Protein AF-A0A7S3HVZ7-F1 (afdb_monomer_lite)

Secondary structure (DSSP, 8-state):
---EEEEEEEEEEEE--SEEEPPS-GGGS-B-SSSBPPSEEEEEEEEEEEESS-EEE--THHHHHHHHTT--TT----SEEEES-EEEEEES-EEE--SS-SEEE-

Sequence (106 aa):
MMPVAQRELHNLTITIDGTILASKRHHFWPHDGGKVAHLFYFAEAHNFTMRGNGTVDGQGYMWWIREYLGTNHHGRPCLIRMDGATNIEFTGIRWMNSPYYHLDIQ

pLDDT: mean 95.93, std 4.03, range [71.19, 98.62]

Structure (mmCIF, N/CA/C/O backbone):
data_AF-A0A7S3HVZ7-F1
#
_entry.id   AF-A0A7S3HVZ7-F1
#
loop_
_atom_site.group_PDB
_atom_site.id
_atom_site.type_symbol
_atom_site.label_atom_id
_atom_site.label_alt_id
_atom_site.label_comp_id
_atom_site.label_asym_id
_atom_site.label_entity_id
_atom_site.label_seq_id
_atom_site.pdbx_PDB_ins_code
_atom_site.Cartn_x
_atom_site.Cartn_y
_atom_site.Cartn_z
_atom_site.occupancy
_atom_site.B_iso_or_equiv
_atom_site.auth_seq_id
_atom_site.auth_comp_id
_atom_site.auth_asym_id
_atom_site.auth_atom_id
_atom_site.pdbx_PDB_model_num
ATOM 1 N N . MET A 1 1 ? -6.573 -6.420 -7.746 1.00 90.56 1 MET A N 1
ATOM 2 C CA . MET A 1 1 ? -7.106 -5.177 -7.160 1.00 90.56 1 MET A CA 1
ATOM 3 C C . MET A 1 1 ? -6.379 -3.983 -7.761 1.00 90.56 1 MET A C 1
ATOM 5 O O . MET A 1 1 ? -5.181 -4.084 -8.015 1.00 90.56 1 MET A O 1
ATOM 9 N N . MET A 1 2 ? -7.120 -2.911 -8.046 1.00 92.75 2 MET A N 1
ATOM 10 C CA . MET A 1 2 ? -6.573 -1.601 -8.420 1.00 92.75 2 MET A CA 1
ATOM 11 C C . MET A 1 2 ? -6.474 -0.700 -7.176 1.00 92.75 2 MET A C 1
ATOM 13 O O . MET A 1 2 ? -7.152 -0.997 -6.191 1.00 92.75 2 MET A O 1
ATOM 17 N N . PRO A 1 3 ? -5.655 0.364 -7.214 1.00 95.19 3 PRO A N 1
ATOM 18 C CA . PRO A 1 3 ? -5.535 1.357 -6.149 1.00 95.19 3 PRO A CA 1
ATOM 19 C C . PRO A 1 3 ? -6.849 1.871 -5.574 1.00 95.19 3 PRO A C 1
ATOM 21 O O . PRO A 1 3 ? -7.804 2.114 -6.312 1.00 95.19 3 PRO A O 1
ATOM 24 N N . VAL A 1 4 ? -6.848 2.107 -4.264 1.00 95.69 4 VAL A N 1
ATOM 25 C CA . VAL A 1 4 ? -7.896 2.830 -3.542 1.00 95.69 4 VAL A CA 1
ATOM 26 C C . VAL A 1 4 ? -7.257 4.005 -2.817 1.00 95.69 4 VAL A C 1
ATOM 28 O O . VAL A 1 4 ? -6.263 3.839 -2.111 1.00 95.69 4 VAL A O 1
ATOM 31 N N . ALA A 1 5 ? -7.848 5.183 -2.992 1.00 95.81 5 ALA A N 1
ATOM 32 C CA . ALA A 1 5 ? -7.428 6.419 -2.353 1.00 95.81 5 ALA A CA 1
ATOM 33 C C . ALA A 1 5 ? -8.612 7.033 -1.607 1.00 95.81 5 ALA A C 1
ATOM 35 O O . ALA A 1 5 ? -9.682 7.188 -2.191 1.00 95.81 5 ALA A O 1
ATOM 36 N N . GLN A 1 6 ? -8.417 7.382 -0.338 1.00 96.69 6 GLN A N 1
ATOM 37 C CA . GLN A 1 6 ? -9.435 8.034 0.480 1.00 96.69 6 GLN A CA 1
ATOM 38 C C . GLN A 1 6 ? -8.794 9.065 1.415 1.00 96.69 6 GLN A C 1
ATOM 40 O O . GLN A 1 6 ? -7.635 8.929 1.806 1.00 96.69 6 GLN A O 1
ATOM 45 N N . ARG A 1 7 ? -9.550 10.108 1.758 1.00 97.44 7 ARG A N 1
ATOM 46 C CA . ARG A 1 7 ? -9.142 11.157 2.700 1.00 97.44 7 ARG A CA 1
ATOM 47 C C . ARG A 1 7 ? -10.129 11.247 3.863 1.00 97.44 7 ARG A C 1
ATOM 49 O O . ARG A 1 7 ? -11.263 10.785 3.707 1.00 97.44 7 ARG A O 1
ATOM 56 N N . GLU A 1 8 ? -9.686 11.844 4.969 1.00 97.00 8 GLU A N 1
ATOM 57 C CA . GLU A 1 8 ? -10.513 12.198 6.136 1.00 97.00 8 GLU A CA 1
ATOM 58 C C . GLU A 1 8 ? -11.263 10.981 6.703 1.00 97.00 8 GLU A C 1
ATOM 60 O O . GLU A 1 8 ? -12.487 10.950 6.845 1.00 97.00 8 GLU A O 1
ATOM 65 N N . LEU A 1 9 ? -10.515 9.909 6.970 1.00 96.56 9 LEU A N 1
ATOM 66 C CA . LEU A 1 9 ? -11.071 8.681 7.533 1.00 96.56 9 LEU A CA 1
ATOM 67 C C . LEU A 1 9 ? -11.128 8.779 9.055 1.00 96.56 9 LEU A C 1
ATOM 69 O O . LEU A 1 9 ? -10.115 9.036 9.695 1.00 96.56 9 LEU A O 1
ATOM 73 N N . HIS A 1 10 ? -12.281 8.474 9.646 1.00 97.50 10 HIS A N 1
ATOM 74 C CA . HIS A 1 10 ? -12.454 8.474 11.098 1.00 97.50 10 HIS A CA 1
ATOM 75 C C . HIS A 1 10 ? -13.027 7.146 11.585 1.00 97.50 10 HIS A C 1
ATOM 77 O O . HIS A 1 10 ? -14.043 6.685 11.068 1.00 97.50 10 HIS A O 1
ATOM 83 N N . ASN A 1 11 ? -12.414 6.571 12.624 1.00 97.69 11 ASN A N 1
ATOM 84 C CA . ASN A 1 11 ? -12.915 5.387 13.334 1.00 97.69 11 ASN A CA 1
ATOM 85 C C . ASN A 1 11 ? -13.192 4.195 12.397 1.00 97.69 11 ASN A C 1
ATOM 87 O O . ASN A 1 11 ? -14.245 3.558 12.470 1.00 97.69 11 ASN A O 1
ATOM 91 N N . LEU A 1 12 ? -12.253 3.905 11.493 1.00 97.38 12 LEU A N 1
ATOM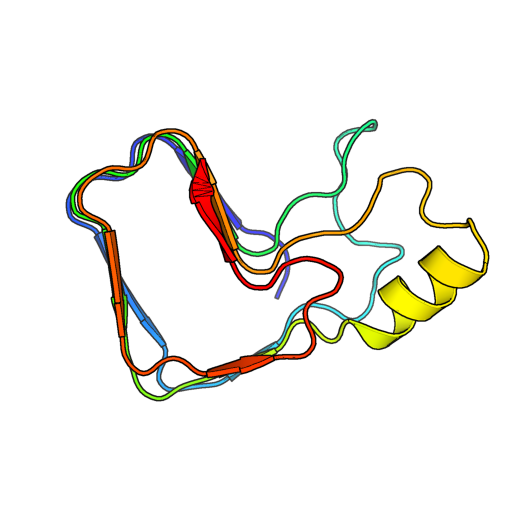 92 C CA . LEU A 1 12 ? -12.403 2.847 10.498 1.00 97.38 12 LEU A CA 1
ATOM 93 C C . LEU A 1 12 ? -11.592 1.611 10.889 1.00 97.38 12 LEU A C 1
ATOM 95 O O . LEU A 1 12 ? -10.391 1.691 11.130 1.00 97.38 12 LEU A O 1
ATOM 99 N N . THR A 1 13 ? -12.243 0.447 10.870 1.00 97.88 13 THR A N 1
ATOM 100 C CA . THR A 1 13 ? -11.572 -0.855 10.950 1.00 97.88 13 THR A CA 1
ATOM 101 C C . THR A 1 13 ? -11.739 -1.619 9.643 1.00 97.88 13 THR A C 1
ATOM 103 O O . THR A 1 13 ? -12.857 -1.914 9.227 1.00 97.88 13 THR A O 1
ATOM 106 N N . ILE A 1 14 ? -10.624 -1.999 9.024 1.00 97.19 14 ILE A N 1
ATOM 107 C CA . ILE A 1 14 ? -10.573 -2.896 7.869 1.00 97.19 14 ILE A CA 1
ATOM 108 C C . ILE A 1 14 ? -10.088 -4.264 8.353 1.00 97.19 14 ILE A C 1
ATOM 110 O O . ILE A 1 14 ? -9.072 -4.363 9.037 1.00 97.19 14 ILE A O 1
ATOM 114 N N . THR A 1 15 ? -10.814 -5.329 8.007 1.00 98.25 15 THR A N 1
ATOM 115 C CA . THR A 1 15 ? -10.412 -6.711 8.318 1.00 98.25 15 THR A CA 1
ATOM 116 C C . THR A 1 15 ? -10.079 -7.465 7.032 1.00 98.25 15 THR A C 1
ATOM 118 O O . THR A 1 15 ? -10.884 -7.489 6.103 1.00 98.25 15 THR A O 1
ATOM 121 N N . ILE A 1 16 ? -8.880 -8.046 6.966 1.00 97.75 16 ILE A N 1
ATOM 122 C CA . ILE A 1 16 ? -8.357 -8.799 5.824 1.00 97.75 16 ILE A CA 1
ATOM 123 C C . ILE A 1 16 ? -8.031 -10.212 6.302 1.00 97.75 16 ILE A C 1
ATOM 125 O O . ILE A 1 16 ? -6.987 -10.433 6.907 1.00 97.75 16 ILE A O 1
ATOM 129 N N . ASP A 1 17 ? -8.906 -11.163 5.981 1.00 97.50 17 ASP A N 1
ATOM 130 C CA . ASP A 1 17 ? -8.704 -12.593 6.275 1.00 97.50 17 ASP A CA 1
ATOM 131 C C . ASP A 1 17 ? -8.428 -13.432 5.019 1.00 97.50 17 ASP A C 1
ATOM 133 O O . ASP A 1 17 ? -7.972 -14.569 5.104 1.00 97.50 17 ASP A O 1
ATOM 137 N N . GLY A 1 18 ? -8.672 -12.860 3.837 1.00 97.50 18 GLY A N 1
ATOM 138 C CA . GLY A 1 18 ? -8.325 -13.450 2.546 1.00 97.50 18 GLY A CA 1
ATOM 139 C C . GLY A 1 18 ? -7.046 -12.859 1.951 1.00 97.50 18 GLY A C 1
ATOM 140 O O . GLY A 1 18 ? -6.260 -12.198 2.629 1.00 97.50 18 GLY A O 1
ATOM 141 N N . THR A 1 19 ? -6.859 -13.058 0.646 1.00 98.38 19 THR A N 1
ATOM 142 C CA . THR A 1 19 ? -5.713 -12.500 -0.083 1.00 98.38 19 THR A CA 1
ATOM 143 C C . THR A 1 19 ? -6.142 -11.340 -0.974 1.00 98.38 19 THR A C 1
ATOM 145 O O . THR A 1 19 ? -6.920 -11.516 -1.912 1.00 98.38 19 THR A O 1
ATOM 148 N N . ILE A 1 20 ? -5.575 -10.161 -0.735 1.00 98.06 20 ILE A N 1
ATOM 149 C CA . ILE A 1 20 ? -5.631 -9.023 -1.648 1.00 98.06 20 ILE A CA 1
ATOM 150 C C . ILE A 1 20 ? -4.444 -9.117 -2.603 1.00 98.06 20 ILE A C 1
ATOM 152 O O . ILE A 1 20 ? -3.294 -8.947 -2.206 1.00 98.06 20 ILE A O 1
ATOM 156 N N . LEU A 1 21 ? -4.734 -9.373 -3.878 1.00 97.94 21 LEU A N 1
ATOM 157 C CA . LEU A 1 21 ? -3.738 -9.408 -4.950 1.00 97.94 21 LEU A CA 1
ATOM 158 C C . LEU A 1 21 ? -3.745 -8.081 -5.709 1.00 97.94 21 LEU A C 1
ATOM 160 O O . LEU A 1 21 ? -4.745 -7.743 -6.353 1.00 97.94 21 LEU A O 1
ATOM 164 N N . ALA A 1 22 ? -2.644 -7.333 -5.675 1.00 97.44 22 ALA A N 1
ATOM 165 C CA . ALA A 1 22 ? -2.459 -6.168 -6.537 1.00 97.44 22 ALA A CA 1
ATOM 166 C C . ALA A 1 22 ? -2.412 -6.593 -8.015 1.00 97.44 22 ALA A C 1
ATOM 168 O O . ALA A 1 22 ? -1.907 -7.655 -8.355 1.00 97.44 22 ALA A O 1
ATOM 169 N N . SER A 1 23 ? -2.960 -5.788 -8.923 1.00 95.81 23 SER A N 1
ATOM 170 C CA . SER A 1 23 ? -2.925 -6.100 -10.358 1.00 95.81 23 SER A CA 1
ATOM 171 C C . SER A 1 23 ? -1.491 -6.188 -10.911 1.00 95.81 23 SER A C 1
ATOM 173 O O . SER A 1 23 ? -0.735 -5.224 -10.846 1.00 95.81 23 SER A O 1
ATOM 175 N N . LYS A 1 24 ? -1.151 -7.298 -11.585 1.00 92.62 24 LYS A N 1
ATOM 176 C CA . LYS A 1 24 ? 0.103 -7.455 -12.362 1.00 92.62 24 LYS A CA 1
ATOM 177 C C . LYS A 1 24 ? 0.185 -6.564 -13.604 1.00 92.62 24 LYS A C 1
ATOM 179 O O . LYS A 1 24 ? 1.251 -6.435 -14.213 1.00 92.62 24 LYS A O 1
ATOM 184 N N . ARG A 1 25 ? -0.940 -5.980 -14.032 1.00 92.62 25 ARG A N 1
ATOM 185 C CA . ARG A 1 25 ? -1.033 -5.159 -15.248 1.00 92.62 25 ARG A CA 1
ATOM 186 C C . ARG A 1 25 ? -0.477 -3.755 -14.995 1.00 92.62 25 ARG A C 1
ATOM 188 O O . ARG A 1 25 ? -1.203 -2.776 -15.081 1.00 92.62 25 ARG A O 1
ATOM 195 N N . HIS A 1 26 ? 0.817 -3.677 -14.703 1.00 89.38 26 HIS A N 1
ATOM 196 C CA . HIS A 1 26 ? 1.554 -2.449 -14.399 1.00 89.38 26 HIS A CA 1
ATOM 197 C C . HIS A 1 26 ? 1.413 -1.350 -15.472 1.00 89.38 26 HIS A C 1
ATOM 199 O O . HIS A 1 26 ? 1.354 -0.180 -15.121 1.00 89.38 26 HIS A O 1
ATOM 205 N N . HIS A 1 27 ? 1.268 -1.701 -16.758 1.00 89.62 27 HIS A N 1
ATOM 206 C CA . HIS A 1 27 ? 0.984 -0.736 -17.837 1.00 89.62 27 HIS A CA 1
ATOM 207 C C . HIS A 1 27 ? -0.370 -0.021 -17.707 1.00 89.62 27 HIS A C 1
ATOM 209 O O . HIS A 1 27 ? -0.539 1.064 -18.246 1.00 89.62 27 HIS A O 1
ATOM 215 N N . PHE A 1 28 ? -1.334 -0.638 -1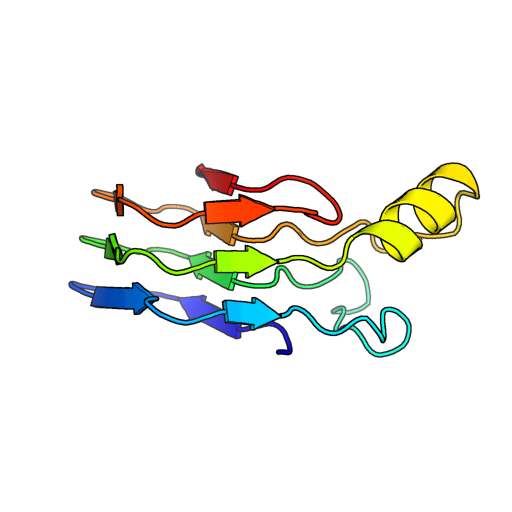7.023 1.00 92.62 28 PHE A N 1
ATOM 216 C CA . PHE A 1 28 ? -2.664 -0.077 -16.769 1.00 92.62 28 PHE A CA 1
ATOM 217 C C . PHE A 1 28 ? -2.804 0.417 -15.327 1.00 92.62 28 PHE A C 1
ATOM 219 O O . PHE A 1 28 ? -3.916 0.684 -14.872 1.00 92.62 28 PHE A O 1
ATOM 226 N N . TRP A 1 29 ? -1.702 0.468 -14.575 1.00 94.69 29 TRP A N 1
ATOM 227 C CA . TRP A 1 29 ? -1.741 0.962 -13.212 1.00 94.69 29 TRP A CA 1
ATOM 228 C C . TRP A 1 29 ? -1.934 2.481 -13.228 1.00 94.69 29 TRP A C 1
ATOM 230 O O . TRP A 1 29 ? -1.216 3.165 -13.962 1.00 94.69 29 TRP A O 1
ATOM 240 N N . PRO A 1 30 ? -2.888 3.024 -12.454 1.00 94.38 30 PRO A N 1
ATOM 241 C CA . PRO A 1 30 ? -3.217 4.436 -12.541 1.00 94.38 30 PRO A CA 1
ATOM 242 C C . PRO A 1 30 ? -2.057 5.309 -12.054 1.00 94.38 30 PRO A C 1
ATOM 244 O O . PRO A 1 30 ? -1.394 5.018 -11.054 1.00 94.38 30 PRO A O 1
ATOM 247 N N . HIS A 1 31 ? -1.834 6.398 -12.777 1.00 90.06 31 HIS A N 1
ATOM 248 C CA . HIS A 1 31 ? -0.905 7.465 -12.439 1.00 90.06 31 HIS A CA 1
ATOM 249 C C . HIS A 1 31 ? -1.532 8.798 -12.860 1.00 90.06 31 HIS A C 1
ATOM 251 O O . HIS A 1 31 ? -2.303 8.848 -13.817 1.00 90.06 31 HIS A O 1
ATOM 257 N N . ASP A 1 32 ? -1.207 9.879 -12.163 1.00 81.06 32 ASP A N 1
ATOM 258 C CA . ASP A 1 32 ? -1.772 11.220 -12.384 1.00 81.06 32 ASP A CA 1
ATOM 259 C C . ASP A 1 32 ? -0.936 12.075 -13.358 1.00 81.06 32 ASP A C 1
ATOM 261 O O . ASP A 1 32 ? -0.923 13.301 -13.296 1.00 81.06 32 ASP A O 1
ATOM 265 N N . GLY A 1 33 ? -0.189 11.424 -14.255 1.00 71.19 33 GLY A N 1
ATOM 266 C CA . GLY A 1 33 ? 0.791 12.085 -15.124 1.00 71.19 33 GLY A CA 1
ATOM 267 C C . GLY A 1 33 ? 2.125 12.417 -14.440 1.00 71.19 33 GLY A C 1
ATOM 268 O O . GLY A 1 33 ? 3.099 12.681 -15.141 1.00 71.19 33 GLY A O 1
ATOM 269 N N . GLY A 1 34 ? 2.215 12.318 -13.109 1.00 79.12 34 GLY A N 1
ATOM 270 C CA . GLY A 1 34 ? 3.457 12.486 -12.355 1.00 79.12 34 GLY A CA 1
ATOM 271 C C . GLY A 1 34 ? 3.853 11.222 -11.599 1.00 79.12 34 GLY A C 1
ATOM 272 O O . GLY A 1 34 ? 4.905 10.638 -11.870 1.00 79.12 34 GLY A O 1
ATOM 273 N N . LYS A 1 35 ? 3.002 10.788 -10.667 1.00 87.94 35 LYS A N 1
ATOM 274 C CA . LYS A 1 35 ? 3.269 9.683 -9.745 1.00 87.94 35 LYS A CA 1
ATOM 275 C C . LYS A 1 35 ? 2.269 8.551 -9.921 1.00 87.94 35 LYS A C 1
ATOM 277 O O . LYS A 1 35 ? 1.080 8.740 -10.166 1.00 87.94 35 LYS A O 1
ATOM 282 N N . VAL A 1 36 ? 2.780 7.339 -9.774 1.00 94.44 36 VAL A N 1
ATOM 283 C CA . VAL A 1 36 ? 1.967 6.129 -9.710 1.00 94.44 36 VAL A CA 1
ATOM 284 C C . VAL A 1 36 ? 1.155 6.090 -8.407 1.00 94.44 36 VAL A C 1
ATOM 286 O O . VAL A 1 36 ? 1.682 6.389 -7.336 1.00 94.44 36 VAL A O 1
ATOM 289 N N . ALA A 1 37 ? -0.120 5.703 -8.478 1.00 96.25 37 ALA A N 1
ATOM 290 C CA . ALA A 1 37 ? -0.972 5.606 -7.291 1.00 96.25 37 ALA A CA 1
ATOM 291 C C . ALA A 1 37 ? -0.554 4.435 -6.383 1.00 96.25 37 ALA A C 1
ATOM 293 O O . ALA A 1 37 ? -0.241 3.351 -6.872 1.00 96.25 37 ALA A O 1
ATOM 294 N N . HIS A 1 38 ? -0.585 4.608 -5.063 1.00 96.62 38 HIS A N 1
AT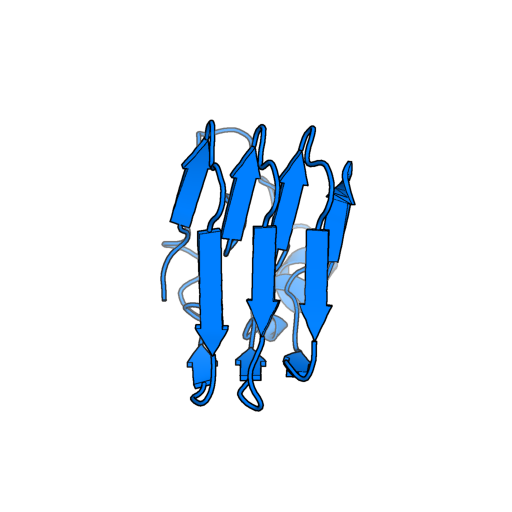OM 295 C CA . HIS A 1 38 ? -0.333 3.522 -4.103 1.00 96.62 38 HIS A CA 1
ATOM 296 C C . HIS A 1 38 ? -1.518 2.548 -4.035 1.00 96.62 38 HIS A C 1
ATOM 298 O O . HIS A 1 38 ? -2.643 2.940 -4.327 1.00 96.62 38 HIS A O 1
ATOM 304 N N . LEU A 1 39 ? -1.295 1.276 -3.671 1.00 97.44 39 LEU A N 1
ATOM 305 C CA . LEU A 1 39 ? -2.393 0.294 -3.620 1.00 97.44 39 LEU A CA 1
ATOM 306 C C . LEU A 1 39 ? -3.470 0.715 -2.605 1.00 97.44 39 LEU A C 1
ATOM 308 O O . LEU A 1 39 ? -4.652 0.730 -2.946 1.00 97.44 39 LEU A O 1
ATOM 312 N N . PHE A 1 40 ? -3.053 1.101 -1.403 1.00 97.69 40 PHE A N 1
ATOM 313 C CA . PHE A 1 40 ? -3.874 1.819 -0.435 1.00 97.69 40 PHE A CA 1
ATOM 314 C C . PHE A 1 40 ? -3.248 3.186 -0.171 1.00 97.69 40 PHE A C 1
ATOM 316 O O . PHE A 1 40 ? -2.089 3.264 0.234 1.00 97.69 40 PHE A O 1
ATOM 323 N N . TYR A 1 41 ? -4.006 4.254 -0.396 1.00 97.50 41 TYR A N 1
ATOM 324 C CA . TYR A 1 41 ? -3.622 5.611 -0.029 1.00 97.50 41 TYR A CA 1
ATOM 325 C C . TYR A 1 41 ? -4.666 6.212 0.908 1.00 97.50 41 TYR A C 1
ATOM 327 O O . TYR A 1 41 ? -5.822 6.381 0.518 1.00 97.50 41 TYR A O 1
ATOM 335 N N . PHE A 1 42 ? -4.261 6.542 2.133 1.00 97.69 42 PHE A N 1
ATOM 336 C CA . PHE A 1 42 ? -5.134 7.163 3.126 1.00 97.69 42 PHE A CA 1
ATOM 337 C C . PHE A 1 42 ? -4.510 8.454 3.648 1.00 97.69 42 PHE A C 1
ATOM 339 O O . PHE A 1 42 ? -3.461 8.418 4.282 1.00 97.69 42 PHE A O 1
ATOM 346 N N . ALA A 1 43 ? -5.155 9.591 3.407 1.00 97.62 43 ALA A N 1
ATOM 347 C CA . ALA A 1 43 ? -4.733 10.861 3.992 1.00 97.62 43 ALA A CA 1
ATOM 348 C C . ALA A 1 43 ? -5.645 11.244 5.161 1.00 97.62 43 ALA A C 1
ATOM 350 O O . ALA A 1 43 ? -6.857 11.043 5.075 1.00 97.62 43 ALA A O 1
ATOM 351 N N . GLU A 1 44 ? -5.070 11.818 6.217 1.00 97.75 44 GLU A N 1
ATOM 352 C CA . GLU A 1 44 ? -5.804 12.364 7.368 1.00 97.75 44 GLU A CA 1
ATOM 353 C C . GLU A 1 44 ? -6.715 11.301 8.007 1.00 97.75 44 GLU A C 1
ATOM 355 O O . GLU A 1 44 ? -7.925 11.465 8.158 1.00 97.75 44 GLU A O 1
ATOM 360 N N . ALA A 1 45 ? -6.128 10.138 8.305 1.00 97.62 45 ALA A N 1
ATOM 361 C CA . ALA A 1 45 ? -6.827 9.024 8.935 1.00 97.62 45 ALA A CA 1
ATOM 362 C C . ALA A 1 45 ? -6.656 9.063 10.461 1.00 97.62 45 ALA A C 1
ATOM 364 O O . ALA A 1 45 ? -5.537 9.018 10.971 1.00 97.62 45 AL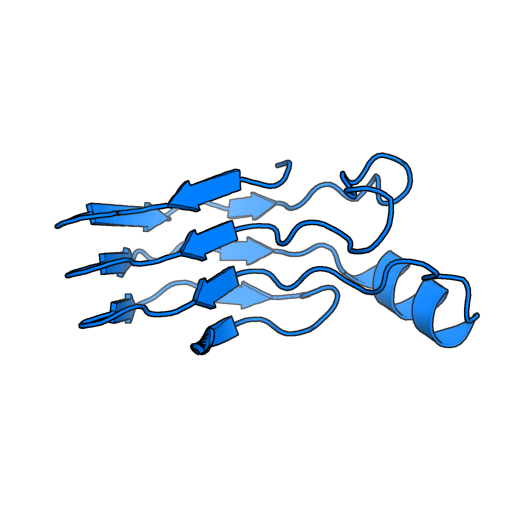A A O 1
ATOM 365 N N . HIS A 1 46 ? -7.763 9.081 11.195 1.00 98.06 46 HIS A N 1
ATOM 366 C CA . HIS A 1 46 ? -7.795 9.157 12.652 1.00 98.06 46 HIS A CA 1
ATOM 367 C C . HIS A 1 46 ? -8.512 7.938 13.243 1.00 98.06 46 HIS A C 1
ATOM 369 O O . HIS A 1 46 ? -9.652 7.647 12.871 1.00 98.06 46 HIS A O 1
ATOM 375 N N . ASN A 1 47 ? -7.870 7.248 14.193 1.00 97.94 47 ASN A N 1
ATOM 376 C CA . ASN A 1 47 ? -8.373 6.003 14.796 1.00 97.94 47 ASN A CA 1
ATOM 377 C C . ASN A 1 47 ? -8.626 4.927 13.728 1.00 97.94 47 ASN A C 1
ATOM 379 O O . ASN A 1 47 ? -9.762 4.516 13.479 1.00 97.94 47 ASN A O 1
ATOM 383 N N . PHE A 1 48 ? -7.554 4.520 13.053 1.00 97.94 48 PHE A N 1
ATOM 384 C CA . PHE A 1 48 ? -7.612 3.587 11.935 1.00 97.94 48 PHE A CA 1
ATOM 385 C C . PHE A 1 48 ? -6.980 2.246 12.307 1.00 97.94 48 PHE A C 1
ATOM 387 O O . PHE A 1 48 ? -5.838 2.193 12.755 1.00 97.94 48 PHE A O 1
ATOM 394 N N . THR A 1 49 ? -7.686 1.153 12.039 1.00 98.19 49 THR A N 1
ATOM 395 C CA . THR A 1 49 ? -7.188 -0.201 12.299 1.00 98.19 49 THR A CA 1
ATOM 396 C C . THR A 1 49 ? -7.278 -1.044 11.037 1.00 98.19 49 THR A C 1
ATOM 398 O O . THR A 1 49 ? -8.340 -1.159 10.428 1.00 98.19 49 THR A O 1
ATOM 401 N N . MET A 1 50 ? -6.185 -1.706 10.668 1.00 97.50 50 MET A N 1
ATOM 402 C CA . MET A 1 50 ? -6.182 -2.765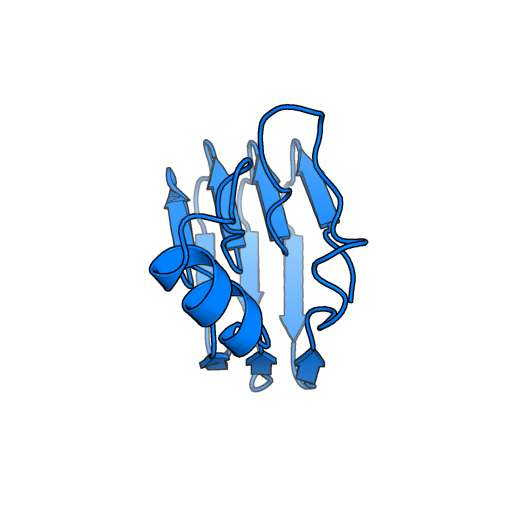 9.666 1.00 97.50 50 MET A CA 1
ATOM 403 C C . MET A 1 50 ? -5.733 -4.070 10.330 1.00 97.50 50 MET A C 1
ATOM 405 O O . MET A 1 50 ? -4.615 -4.177 10.831 1.00 97.50 50 MET A O 1
ATOM 409 N N . ARG A 1 51 ? -6.615 -5.069 10.367 1.00 98.25 51 ARG A N 1
ATOM 410 C CA . ARG A 1 51 ? -6.389 -6.320 11.107 1.00 98.25 51 ARG A CA 1
ATOM 411 C C . ARG A 1 51 ? -6.774 -7.567 10.318 1.00 98.25 51 ARG A C 1
ATOM 413 O O . ARG A 1 51 ? -7.396 -7.461 9.267 1.00 98.25 51 ARG A O 1
ATOM 420 N N . GLY A 1 52 ? -6.457 -8.740 10.851 1.00 97.94 52 GLY A N 1
ATOM 421 C CA . GLY A 1 52 ? -6.889 -10.041 10.325 1.00 97.94 52 GLY A CA 1
ATOM 422 C C . GLY A 1 52 ? -5.728 -11.024 10.240 1.00 97.94 52 GLY A C 1
ATOM 423 O O . GLY A 1 52 ? -4.670 -10.763 10.801 1.00 97.94 52 GLY A O 1
ATOM 424 N N . ASN A 1 53 ? -5.923 -12.144 9.547 1.00 98.06 53 ASN A N 1
ATOM 425 C CA . ASN A 1 53 ? -4.869 -13.146 9.296 1.00 98.06 53 ASN A CA 1
ATOM 426 C C . ASN A 1 53 ? -4.609 -13.383 7.793 1.00 98.06 53 ASN A C 1
ATOM 428 O O . ASN A 1 53 ? -4.051 -14.398 7.376 1.00 98.06 53 ASN A O 1
ATOM 432 N N . GLY A 1 54 ? -5.083 -12.463 6.958 1.00 98.31 54 GLY A N 1
ATOM 433 C CA . GLY A 1 54 ? -4.967 -12.523 5.511 1.00 98.31 54 GLY A CA 1
ATOM 434 C C . GLY A 1 54 ? -3.640 -11.986 4.979 1.00 98.31 54 GLY A C 1
ATOM 435 O O . GLY A 1 54 ? -2.682 -11.723 5.710 1.00 98.31 54 GLY A O 1
ATOM 436 N N . THR A 1 55 ? -3.574 -11.828 3.658 1.00 98.62 55 THR A N 1
ATOM 437 C CA . THR A 1 55 ? -2.358 -11.420 2.942 1.00 98.62 55 THR A CA 1
ATOM 438 C C . THR A 1 55 ? -2.631 -10.274 1.973 1.00 98.62 55 THR A C 1
ATOM 440 O O . THR A 1 55 ? -3.591 -10.314 1.210 1.00 98.62 55 THR A O 1
ATOM 443 N N . VAL A 1 56 ? -1.742 -9.284 1.940 1.00 98.62 56 VAL A N 1
ATOM 444 C CA . VAL A 1 56 ? -1.648 -8.274 0.880 1.00 98.62 56 VAL A CA 1
ATOM 445 C C . VAL A 1 56 ? -0.395 -8.572 0.055 1.00 98.62 56 VAL A C 1
ATOM 447 O O . VAL A 1 56 ? 0.729 -8.425 0.537 1.00 98.62 56 VAL A O 1
ATOM 450 N N . ASP A 1 57 ? -0.590 -9.013 -1.187 1.00 98.62 57 ASP A N 1
ATOM 451 C CA . ASP A 1 57 ? 0.482 -9.352 -2.128 1.00 98.62 57 ASP A CA 1
ATOM 452 C C . ASP A 1 57 ? 0.533 -8.327 -3.269 1.00 98.62 57 ASP A C 1
ATOM 454 O O . ASP A 1 57 ? -0.384 -8.215 -4.090 1.00 98.62 57 ASP A O 1
ATOM 458 N N . GLY A 1 58 ? 1.635 -7.577 -3.313 1.00 98.19 58 GLY A N 1
ATOM 459 C CA . GLY A 1 58 ? 1.893 -6.516 -4.283 1.00 98.19 58 GLY A CA 1
ATOM 460 C C . GLY A 1 58 ? 2.207 -6.969 -5.698 1.00 98.19 58 GLY A C 1
ATOM 461 O O . GLY A 1 58 ? 2.211 -6.143 -6.610 1.00 98.19 58 GLY A O 1
ATOM 462 N N . GLN A 1 59 ? 2.506 -8.255 -5.890 1.00 98.00 59 GLN A N 1
ATOM 463 C CA . GLN A 1 59 ? 2.915 -8.821 -7.177 1.00 98.00 59 GLN A CA 1
ATOM 464 C C . GLN A 1 59 ? 4.042 -8.001 -7.853 1.00 98.00 59 GLN A C 1
ATOM 466 O O . GLN A 1 59 ? 4.058 -7.809 -9.071 1.00 98.00 59 GLN A O 1
ATOM 471 N N . GLY A 1 60 ? 4.997 -7.521 -7.042 1.00 97.69 60 GLY A N 1
ATOM 472 C CA . GLY A 1 60 ? 5.997 -6.501 -7.375 1.00 97.69 60 GLY A CA 1
ATOM 473 C C . GLY A 1 60 ? 7.052 -6.861 -8.422 1.00 97.69 60 GLY A C 1
ATOM 474 O O . GLY A 1 60 ? 7.759 -5.969 -8.878 1.00 97.69 60 GLY A O 1
ATOM 475 N N . TYR A 1 61 ? 7.147 -8.121 -8.854 1.00 97.69 61 TYR A N 1
ATOM 476 C CA . TYR A 1 61 ? 8.240 -8.603 -9.710 1.00 97.69 61 TYR A CA 1
ATOM 477 C C . TYR A 1 61 ? 8.511 -7.723 -10.939 1.00 97.69 61 TYR A C 1
ATOM 479 O O . TYR A 1 61 ? 9.631 -7.252 -11.132 1.00 97.69 61 TYR A O 1
ATOM 487 N N . MET A 1 62 ? 7.479 -7.430 -11.738 1.00 97.00 62 MET A N 1
ATOM 488 C CA . MET A 1 62 ? 7.646 -6.597 -12.936 1.00 97.00 62 MET A CA 1
ATOM 489 C C . MET A 1 62 ? 8.041 -5.155 -12.605 1.00 97.00 62 MET A C 1
ATOM 491 O O . MET A 1 62 ? 8.750 -4.528 -13.386 1.00 97.00 62 MET A O 1
ATOM 495 N N . TRP A 1 63 ? 7.634 -4.629 -11.449 1.00 97.31 63 TRP A N 1
ATOM 496 C CA . TRP A 1 63 ? 8.053 -3.302 -11.003 1.00 97.31 63 TRP A CA 1
ATOM 497 C C . TRP A 1 63 ? 9.544 -3.258 -10.671 1.00 97.31 63 TRP A C 1
ATOM 499 O O . TRP A 1 63 ? 10.202 -2.281 -11.021 1.00 97.31 63 TRP A O 1
ATOM 509 N N . TRP A 1 64 ? 10.089 -4.314 -10.061 1.00 97.88 64 TRP A N 1
ATOM 510 C CA . TRP A 1 64 ? 11.521 -4.422 -9.768 1.00 97.88 64 TRP A CA 1
ATOM 511 C C . TRP A 1 64 ? 12.357 -4.558 -11.041 1.00 97.88 64 TRP A C 1
ATOM 513 O O . TRP A 1 64 ? 13.355 -3.859 -11.192 1.00 97.88 64 TRP A O 1
ATOM 523 N N . ILE A 1 65 ? 11.921 -5.393 -11.992 1.00 98.06 65 ILE A N 1
ATOM 524 C CA . ILE A 1 65 ? 12.592 -5.526 -13.296 1.00 98.06 65 ILE A CA 1
ATOM 525 C C . ILE A 1 65 ? 12.608 -4.184 -14.032 1.00 98.06 65 ILE A C 1
ATOM 527 O O . ILE A 1 65 ? 13.643 -3.761 -14.540 1.00 98.06 65 ILE A O 1
ATOM 531 N N . ARG A 1 66 ? 11.480 -3.473 -14.053 1.00 96.19 66 ARG A N 1
ATOM 532 C CA . ARG A 1 66 ? 11.400 -2.161 -14.701 1.00 96.19 66 ARG A CA 1
ATOM 533 C C . ARG A 1 66 ? 12.250 -1.096 -14.028 1.00 96.19 66 ARG A C 1
ATOM 535 O O . ARG A 1 66 ? 12.751 -0.226 -14.734 1.00 96.19 66 ARG A O 1
ATOM 542 N N . GLU A 1 67 ? 12.416 -1.171 -12.710 1.00 96.81 67 GLU A N 1
ATOM 543 C CA . GLU A 1 67 ? 13.301 -0.271 -11.969 1.00 96.81 67 GLU A CA 1
ATOM 544 C C . GLU A 1 67 ? 14.748 -0.489 -12.383 1.00 96.81 67 GLU A C 1
ATOM 546 O O . GLU A 1 67 ? 15.439 0.461 -12.732 1.00 96.81 67 GLU A O 1
ATOM 551 N N . TYR A 1 68 ? 15.172 -1.754 -12.404 1.00 97.38 68 TYR A N 1
ATOM 552 C CA . TYR A 1 68 ? 16.507 -2.139 -12.838 1.00 97.38 68 TYR A CA 1
ATOM 553 C C . TYR A 1 68 ? 16.801 -1.664 -14.270 1.00 97.38 68 TYR A C 1
ATOM 555 O O . TYR A 1 68 ? 17.901 -1.207 -14.560 1.00 97.38 68 TYR A O 1
ATOM 563 N N . LEU A 1 69 ? 15.797 -1.709 -15.150 1.00 97.62 69 LEU A N 1
ATOM 564 C CA . LEU A 1 69 ? 15.890 -1.224 -16.529 1.00 97.62 69 LEU A CA 1
ATOM 565 C C . LEU A 1 69 ? 15.690 0.297 -16.681 1.00 97.62 69 LEU A C 1
ATOM 567 O O . LEU A 1 69 ? 15.739 0.797 -17.801 1.00 97.62 69 LEU A O 1
ATOM 571 N N . GLY A 1 70 ? 15.411 1.041 -15.605 1.00 96.50 70 GLY A N 1
ATOM 572 C CA . GLY A 1 70 ? 15.167 2.488 -15.664 1.00 96.50 70 GLY A CA 1
ATOM 573 C C . GLY A 1 70 ? 13.883 2.896 -16.403 1.00 96.50 70 GLY A C 1
ATOM 574 O O . GLY A 1 70 ? 13.773 4.017 -16.892 1.00 96.50 70 GLY A O 1
ATOM 575 N N . THR A 1 71 ? 12.896 2.000 -16.498 1.00 94.81 71 THR A N 1
ATOM 576 C CA . THR A 1 71 ? 11.649 2.208 -17.270 1.00 94.81 71 THR A CA 1
ATOM 577 C C . THR A 1 71 ? 10.441 2.593 -16.409 1.00 94.81 71 THR A C 1
ATOM 579 O O . THR A 1 71 ? 9.329 2.757 -16.920 1.00 94.81 71 THR A O 1
ATOM 582 N N . ASN A 1 72 ? 10.620 2.738 -15.092 1.00 94.12 72 ASN A N 1
ATOM 583 C CA . ASN A 1 72 ? 9.601 3.264 -14.178 1.00 94.12 72 ASN A CA 1
ATOM 584 C C . ASN A 1 72 ? 9.633 4.802 -14.150 1.00 94.12 72 ASN A C 1
ATOM 586 O O . ASN A 1 72 ? 10.071 5.408 -13.178 1.00 94.12 72 ASN A O 1
ATOM 590 N N . HIS A 1 73 ? 9.136 5.453 -15.201 1.00 91.25 73 HIS A N 1
ATOM 591 C CA . HIS A 1 73 ? 9.172 6.922 -15.301 1.00 91.25 73 HIS A CA 1
ATOM 592 C C . HIS A 1 73 ? 8.298 7.660 -14.266 1.00 91.25 73 HIS A C 1
ATOM 594 O O . HIS A 1 73 ? 8.542 8.828 -13.989 1.00 91.25 73 HIS A O 1
ATOM 600 N N . HIS A 1 74 ? 7.313 6.980 -13.669 1.00 91.94 74 HIS A N 1
ATOM 601 C CA . HIS A 1 74 ? 6.375 7.546 -12.684 1.00 91.94 74 HIS A CA 1
ATOM 602 C C . HIS A 1 74 ? 6.590 7.003 -11.259 1.00 91.94 74 HIS A C 1
ATOM 604 O O . HIS A 1 74 ? 5.702 7.090 -10.408 1.00 91.94 74 HIS A O 1
ATOM 610 N N . GLY A 1 75 ? 7.754 6.399 -11.002 1.00 93.19 75 GLY A N 1
ATOM 611 C CA . GLY A 1 75 ? 8.059 5.728 -9.741 1.00 93.19 75 GLY A CA 1
ATOM 612 C C . GLY A 1 75 ? 7.356 4.376 -9.582 1.00 93.19 75 GLY A C 1
ATOM 613 O O . GLY A 1 75 ? 6.903 3.762 -10.553 1.00 93.19 75 GLY A O 1
ATOM 614 N N . ARG A 1 76 ? 7.296 3.893 -8.335 1.00 95.75 76 ARG A N 1
ATOM 615 C CA . ARG A 1 76 ? 6.742 2.582 -7.965 1.00 95.75 76 ARG A CA 1
ATOM 616 C C . ARG A 1 76 ? 5.746 2.706 -6.808 1.00 95.75 76 ARG A C 1
ATOM 618 O O . ARG A 1 76 ? 5.983 3.495 -5.894 1.00 95.75 76 ARG A O 1
ATOM 625 N N . PRO A 1 77 ? 4.646 1.935 -6.815 1.00 96.44 77 PRO A N 1
ATOM 626 C CA . PRO A 1 77 ? 3.621 2.057 -5.787 1.00 96.44 77 PRO A CA 1
ATOM 627 C C . PRO A 1 77 ? 3.995 1.306 -4.498 1.00 96.44 77 PRO A C 1
ATOM 629 O O . PRO A 1 77 ? 4.420 0.154 -4.536 1.00 96.44 77 PRO A O 1
ATOM 632 N N . CYS A 1 78 ? 3.792 1.931 -3.339 1.00 97.50 78 CYS A N 1
ATOM 633 C CA . CYS A 1 78 ? 3.761 1.249 -2.044 1.00 97.50 78 CYS A CA 1
ATOM 634 C C . CYS A 1 78 ? 2.476 0.410 -1.890 1.00 97.50 78 CYS A C 1
ATOM 636 O O . CYS A 1 78 ? 1.468 0.690 -2.552 1.00 97.50 78 CYS A O 1
ATOM 638 N N . LEU A 1 79 ? 2.488 -0.598 -1.004 1.00 97.94 79 LEU A N 1
ATOM 639 C CA . LEU A 1 79 ? 1.254 -1.336 -0.683 1.00 97.94 79 LEU A CA 1
ATOM 640 C C . LEU A 1 79 ? 0.298 -0.476 0.129 1.00 97.94 79 LEU A C 1
ATOM 642 O O . LEU A 1 79 ? -0.887 -0.430 -0.182 1.00 97.94 79 LEU A O 1
ATOM 646 N N . ILE A 1 80 ? 0.811 0.230 1.130 1.00 97.81 80 ILE A N 1
ATOM 647 C CA . ILE A 1 80 ? 0.044 1.235 1.850 1.00 97.81 80 ILE A CA 1
ATOM 648 C C . ILE A 1 80 ? 0.876 2.489 2.073 1.00 97.81 80 ILE A C 1
ATOM 650 O O . ILE A 1 80 ? 2.045 2.419 2.458 1.00 97.81 80 ILE A O 1
ATOM 654 N N . ARG A 1 81 ? 0.242 3.627 1.805 1.00 97.31 81 ARG A N 1
ATOM 655 C CA . ARG A 1 81 ? 0.750 4.961 2.073 1.00 97.31 81 ARG A CA 1
ATOM 656 C C . ARG A 1 81 ? -0.260 5.703 2.942 1.00 97.31 81 ARG A C 1
ATOM 658 O O . ARG A 1 81 ? -1.430 5.794 2.563 1.00 97.31 81 ARG A O 1
ATOM 665 N N . MET A 1 82 ? 0.188 6.217 4.083 1.00 97.69 82 MET A N 1
ATOM 666 C CA . MET A 1 82 ? -0.632 7.048 4.962 1.00 97.69 82 MET A CA 1
ATOM 667 C C . MET A 1 82 ? 0.033 8.402 5.185 1.00 97.69 82 MET A C 1
ATOM 669 O O . MET A 1 82 ? 1.207 8.428 5.538 1.00 97.69 82 MET A O 1
ATOM 673 N N . ASP A 1 83 ? -0.716 9.488 4.997 1.00 97.38 83 ASP A N 1
ATOM 674 C CA . ASP A 1 83 ? -0.230 10.860 5.197 1.00 97.38 83 ASP A CA 1
ATOM 675 C C . ASP A 1 83 ? -1.052 11.549 6.290 1.00 97.38 83 ASP A C 1
ATOM 677 O O . ASP A 1 83 ? -2.278 11.615 6.184 1.00 97.38 83 ASP A O 1
ATOM 681 N N . GLY A 1 84 ? -0.403 12.084 7.326 1.00 96.69 84 GLY A N 1
ATOM 682 C CA . GLY A 1 84 ? -1.079 12.829 8.395 1.00 96.69 84 GLY A CA 1
ATOM 683 C C . GLY A 1 84 ? -2.023 11.964 9.235 1.00 96.69 84 GLY A C 1
ATOM 684 O O . GLY A 1 84 ? -3.035 12.450 9.736 1.00 96.69 84 GLY A O 1
ATOM 685 N N . ALA A 1 85 ? -1.729 10.667 9.350 1.00 95.69 85 ALA A N 1
ATOM 686 C CA . ALA A 1 85 ? -2.551 9.730 10.104 1.00 95.69 85 ALA A CA 1
ATOM 687 C C . ALA A 1 85 ? -2.174 9.700 11.594 1.00 95.69 85 ALA A C 1
ATOM 689 O O . ALA A 1 85 ? -1.003 9.774 11.961 1.00 95.69 85 ALA A O 1
ATOM 690 N N . THR A 1 86 ? -3.165 9.531 12.470 1.00 97.00 86 THR A N 1
ATOM 691 C CA . THR A 1 86 ? -2.968 9.452 13.925 1.00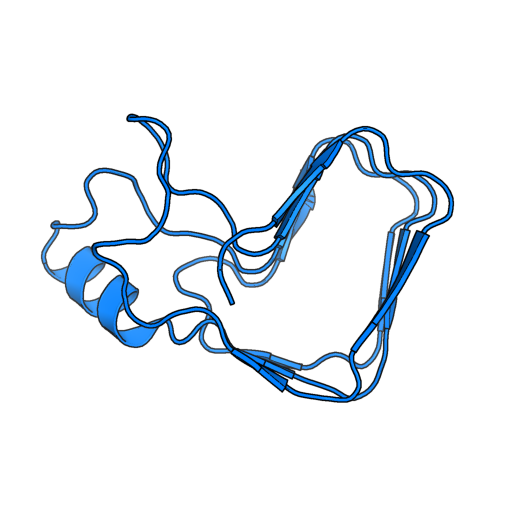 97.00 86 THR A CA 1
ATOM 692 C C . THR A 1 86 ? -3.719 8.269 14.518 1.00 97.00 86 THR A C 1
ATOM 694 O O . THR A 1 86 ? -4.870 8.028 14.151 1.00 97.00 86 THR A O 1
ATOM 697 N N . ASN A 1 87 ? -3.112 7.604 15.505 1.00 97.38 87 ASN A N 1
ATOM 698 C CA . ASN A 1 87 ? -3.676 6.428 16.172 1.00 97.38 87 ASN A CA 1
ATOM 699 C C . ASN A 1 87 ? -4.019 5.309 15.170 1.00 97.38 87 ASN A C 1
ATOM 701 O O . ASN A 1 87 ? -5.186 5.028 14.888 1.00 97.38 87 ASN A O 1
ATOM 705 N N . ILE A 1 88 ? -2.965 4.732 14.587 1.00 97.31 88 ILE A N 1
ATOM 706 C CA . ILE A 1 88 ? -3.041 3.677 13.574 1.00 97.31 88 ILE A CA 1
ATOM 707 C C . ILE A 1 88 ? -2.598 2.332 14.154 1.00 97.31 88 ILE A C 1
ATOM 709 O O . ILE A 1 88 ? -1.612 2.264 14.887 1.00 97.31 88 ILE A O 1
ATOM 713 N N . GLU A 1 89 ? -3.288 1.258 13.782 1.00 97.25 89 GLU A N 1
ATOM 714 C CA . GLU A 1 89 ? -2.938 -0.107 14.176 1.00 97.25 89 GLU A CA 1
ATOM 715 C C . GLU A 1 89 ? -2.941 -1.049 12.964 1.00 97.25 89 GLU A C 1
ATOM 717 O O . GLU A 1 89 ? -3.908 -1.102 12.204 1.00 97.25 89 GLU A O 1
ATOM 722 N N . PHE A 1 90 ? -1.867 -1.830 12.819 1.00 96.62 90 PHE A N 1
ATOM 723 C CA . PHE A 1 90 ? -1.744 -2.910 11.840 1.00 96.62 90 PHE A CA 1
ATOM 724 C C . PHE A 1 90 ? -1.443 -4.224 12.560 1.00 96.62 90 PHE A C 1
ATOM 726 O O . PHE A 1 90 ? -0.350 -4.377 13.104 1.00 96.62 90 PHE A O 1
ATOM 733 N N . THR A 1 91 ? -2.368 -5.187 12.525 1.00 98.06 91 THR A N 1
ATOM 734 C CA . THR A 1 91 ? -2.237 -6.420 13.324 1.00 98.06 91 THR A CA 1
ATOM 735 C C . THR A 1 91 ? -2.564 -7.677 12.514 1.00 98.06 91 THR A C 1
ATOM 737 O O . THR A 1 91 ? -3.636 -7.792 11.927 1.00 98.06 91 THR A O 1
ATOM 740 N N . GLY A 1 92 ? -1.641 -8.646 12.496 1.00 97.69 92 GLY A N 1
ATOM 741 C CA . GLY A 1 92 ? -1.848 -10.001 11.951 1.00 97.69 92 GLY A CA 1
ATOM 742 C C . GLY A 1 92 ? -1.822 -10.149 10.419 1.00 97.69 92 GLY A C 1
ATOM 743 O O . GLY A 1 92 ? -1.742 -11.267 9.916 1.00 97.69 92 GLY A O 1
ATOM 744 N N . ILE A 1 93 ? -1.818 -9.050 9.662 1.00 98.12 93 ILE A N 1
ATOM 745 C CA . ILE A 1 93 ? -1.794 -9.085 8.192 1.00 98.12 93 ILE A CA 1
ATOM 746 C C . ILE A 1 93 ? -0.387 -9.385 7.674 1.00 98.12 93 ILE A C 1
ATOM 748 O O . ILE A 1 93 ? 0.591 -8.740 8.061 1.00 98.12 93 ILE A O 1
ATOM 752 N N . ARG A 1 94 ? -0.288 -10.308 6.714 1.00 98.38 94 ARG A N 1
ATOM 753 C CA . ARG A 1 94 ? 0.948 -10.574 5.974 1.00 98.38 94 ARG A CA 1
ATOM 754 C C . ARG A 1 94 ? 1.085 -9.626 4.782 1.00 98.38 94 ARG A C 1
ATOM 756 O O . ARG A 1 94 ? 0.253 -9.633 3.881 1.00 98.38 94 ARG A O 1
ATOM 763 N N . TRP A 1 95 ? 2.181 -8.878 4.724 1.00 98.25 95 TRP A N 1
ATOM 764 C CA . TRP A 1 95 ? 2.522 -7.993 3.604 1.00 98.25 95 TRP A CA 1
ATOM 765 C C . TRP A 1 95 ? 3.656 -8.612 2.794 1.00 98.25 95 TRP A C 1
ATOM 767 O O . TRP A 1 95 ? 4.675 -8.993 3.369 1.00 98.25 95 TRP A O 1
ATOM 777 N N . MET A 1 96 ? 3.505 -8.739 1.475 1.00 98.44 96 MET A N 1
ATOM 778 C CA . MET A 1 96 ? 4.556 -9.336 0.647 1.00 98.44 96 MET A CA 1
ATOM 779 C C . MET A 1 96 ? 4.623 -8.790 -0.776 1.00 98.44 96 MET A C 1
ATOM 781 O O . MET A 1 96 ? 3.666 -8.222 -1.301 1.00 98.44 96 MET A O 1
ATOM 785 N N . ASN A 1 97 ? 5.785 -9.005 -1.400 1.00 98.38 97 ASN A N 1
ATOM 786 C CA . ASN A 1 97 ? 6.100 -8.637 -2.779 1.00 98.38 97 ASN A CA 1
ATOM 787 C C . ASN A 1 97 ? 5.732 -7.188 -3.129 1.00 98.38 97 ASN A C 1
ATOM 789 O O . ASN A 1 97 ? 5.195 -6.940 -4.213 1.00 98.38 97 ASN A O 1
ATOM 793 N N . SER A 1 98 ? 5.988 -6.230 -2.232 1.00 98.00 98 SER A N 1
ATOM 794 C CA . SER A 1 98 ? 5.714 -4.827 -2.545 1.00 98.00 98 SER A CA 1
ATOM 795 C C . SER A 1 98 ? 6.513 -4.357 -3.769 1.00 98.00 98 SER A C 1
ATOM 797 O O . SER A 1 98 ? 7.719 -4.607 -3.840 1.00 98.00 98 SER A O 1
ATOM 799 N N . PRO A 1 99 ? 5.890 -3.640 -4.724 1.00 97.56 99 PRO A N 1
ATOM 800 C CA . PRO A 1 99 ? 6.612 -2.966 -5.803 1.00 97.56 99 PRO A CA 1
ATOM 801 C C . PRO A 1 99 ? 7.670 -1.981 -5.285 1.00 97.56 99 PRO A C 1
ATOM 803 O O . PRO A 1 99 ? 8.729 -1.824 -5.902 1.00 97.56 99 PRO A O 1
ATOM 806 N N . TYR A 1 100 ? 7.398 -1.352 -4.138 1.00 97.06 100 TYR A N 1
ATOM 807 C CA . TYR A 1 100 ? 8.326 -0.475 -3.432 1.00 97.06 100 TYR A CA 1
ATOM 808 C C . TYR A 1 100 ? 8.317 -0.759 -1.922 1.00 97.06 100 TYR A C 1
ATOM 810 O O . TYR A 1 100 ? 8.665 -1.866 -1.514 1.00 97.06 100 TYR A O 1
ATOM 818 N N . TYR A 1 101 ? 7.918 0.195 -1.079 1.00 97.88 101 TYR A N 1
ATOM 819 C CA . TYR A 1 101 ? 7.771 -0.038 0.357 1.00 97.88 101 TYR A CA 1
ATOM 820 C C . TYR A 1 101 ? 6.494 -0.818 0.669 1.00 97.88 101 TYR A C 1
ATOM 822 O O . TYR A 1 101 ? 5.470 -0.670 -0.003 1.00 97.88 101 TYR A O 1
ATOM 830 N N . HIS A 1 102 ? 6.542 -1.688 1.678 1.00 98.00 102 HIS A N 1
ATOM 831 C CA . HIS A 1 102 ? 5.334 -2.365 2.151 1.00 98.00 102 HIS A CA 1
ATOM 832 C C . HIS A 1 102 ? 4.435 -1.353 2.868 1.00 98.00 102 HIS A C 1
ATOM 834 O O . HIS A 1 102 ? 3.295 -1.166 2.461 1.00 98.00 102 HIS A O 1
ATOM 840 N N . LEU A 1 103 ? 4.974 -0.661 3.871 1.00 96.94 103 LEU A N 1
ATOM 841 C CA . LEU A 1 103 ? 4.291 0.398 4.604 1.00 96.94 103 LEU A CA 1
ATOM 842 C C . LEU A 1 103 ? 5.125 1.677 4.508 1.00 96.94 103 LEU A C 1
ATOM 844 O O . LEU A 1 103 ? 6.337 1.634 4.714 1.00 96.94 103 LEU A O 1
ATOM 848 N N . ASP A 1 104 ? 4.469 2.787 4.198 1.00 96.94 104 ASP A N 1
ATOM 849 C CA . ASP A 1 104 ? 5.054 4.124 4.149 1.00 96.94 104 ASP A CA 1
ATOM 850 C C . ASP A 1 104 ? 4.096 5.087 4.864 1.00 96.94 104 ASP A C 1
ATOM 852 O O . ASP A 1 104 ? 2.972 5.304 4.414 1.00 96.94 104 ASP A O 1
ATOM 856 N N . ILE A 1 105 ? 4.487 5.568 6.041 1.00 94.75 105 ILE A N 1
ATOM 857 C CA . ILE A 1 105 ? 3.628 6.342 6.946 1.00 94.75 105 ILE A CA 1
ATOM 858 C C . ILE A 1 105 ? 4.350 7.659 7.229 1.00 94.75 105 ILE A C 1
ATOM 860 O O . ILE A 1 105 ? 5.489 7.626 7.703 1.00 94.75 105 ILE A O 1
ATOM 864 N N . GLN A 1 106 ? 3.707 8.788 6.913 1.00 88.88 106 GLN A N 1
ATOM 865 C CA . GLN A 1 106 ? 4.257 10.142 7.043 1.00 88.88 106 GLN A CA 1
ATOM 866 C C . GLN A 1 106 ? 3.381 11.069 7.879 1.00 88.88 106 GLN A C 1
ATOM 868 O O . GLN A 1 106 ? 2.134 10.976 7.785 1.00 88.88 106 GLN A O 1
#

Organism: NCBI:txid182087

InterPro domains:
  IPR000743 Glycoside hydrolase, family 28 [PF00295] (11-106)
  IPR011050 Pectin lyase fold/virulence factor [SSF51126] (10-105)
  IPR012334 Pectin lyase fold [G3DSA:2.160.20.10] (6-106)

Foldseek 3Di:
DAADADEQAEQDEAEAAEEAEADPPVVPQDDPVAAGGANYHYENHENYEYEYQYEYEQLQPVLVVCVVVVNPRRHFHENYEYHNYDNYYYYNYHYDNGVDHPYHYD

Radius of gyration: 13.75 Å; chains: 1; bounding box: 29×26×34 Å